Protein AF-A0A0G0LHP8-F1 (afdb_monomer_lite)

Radius of gyration: 25.81 Å; chains: 1; bounding box: 82×37×71 Å

Sequence (177 aa):
MWGDPWGGWGFGSRYLVPSYAFTAPFVGLAISKFRKNTMFMIMITLTFFYSLSVNTLGAITTSSNPPEVEVEYLSSQSHKVEKYTYERNIDFLSSHGSKSYFYNEFLSDWLSPWQFYLVMVAILMSLVTTFILRMNSFRYGSEIEFVLKGGKEGKNLKVYLEIMDKLKTLPRGIKFW

Structure (mmCIF, N/CA/C/O backbone):
data_AF-A0A0G0LHP8-F1
#
_entry.id   AF-A0A0G0LHP8-F1
#
loop_
_atom_site.group_PDB
_atom_site.id
_atom_site.type_symbol
_atom_site.label_atom_id
_atom_site.label_alt_id
_atom_site.label_comp_id
_atom_site.label_asym_id
_atom_site.label_entity_id
_atom_site.label_seq_id
_atom_site.pdbx_PDB_ins_code
_atom_site.Cartn_x
_atom_site.Cartn_y
_atom_site.Cartn_z
_atom_site.occupancy
_atom_site.B_iso_or_equiv
_atom_site.auth_seq_id
_atom_site.auth_comp_id
_atom_site.auth_asym_id
_atom_site.auth_atom_id
_atom_site.pdbx_PDB_model_num
ATOM 1 N N . MET A 1 1 ? 25.981 -12.782 -2.557 1.00 47.56 1 MET A N 1
ATOM 2 C CA . MET A 1 1 ? 25.140 -12.308 -1.429 1.00 47.56 1 MET A CA 1
ATOM 3 C C . MET A 1 1 ? 25.814 -12.454 -0.058 1.00 47.56 1 MET A C 1
ATOM 5 O O . MET A 1 1 ? 25.435 -11.708 0.825 1.00 47.56 1 MET A O 1
ATOM 9 N N . TRP A 1 2 ? 26.810 -13.338 0.133 1.00 43.84 2 TRP A N 1
ATOM 10 C CA . TRP A 1 2 ? 27.567 -13.500 1.396 1.00 43.84 2 TRP A CA 1
ATOM 11 C C . TRP A 1 2 ? 29.075 -13.251 1.200 1.00 43.84 2 TRP A C 1
ATOM 13 O O . TRP A 1 2 ? 29.900 -14.116 1.466 1.00 43.84 2 TRP A O 1
ATOM 23 N N . GLY A 1 3 ? 29.438 -12.102 0.633 1.00 42.62 3 GLY A N 1
ATOM 24 C CA . GLY A 1 3 ? 30.841 -11.814 0.307 1.00 42.62 3 GLY A CA 1
ATOM 25 C C . GLY A 1 3 ? 31.144 -10.347 0.026 1.00 42.62 3 GLY A C 1
ATOM 26 O O . GLY A 1 3 ? 32.199 -10.054 -0.518 1.00 42.62 3 GLY A O 1
ATOM 27 N N . ASP A 1 4 ? 30.225 -9.441 0.366 1.00 51.38 4 ASP A N 1
ATOM 28 C CA . ASP A 1 4 ? 30.495 -8.007 0.326 1.00 51.38 4 ASP A CA 1
ATOM 29 C C . ASP A 1 4 ? 30.963 -7.558 1.725 1.00 51.38 4 ASP A C 1
ATOM 31 O O . ASP A 1 4 ? 30.157 -7.594 2.664 1.00 51.38 4 ASP A O 1
ATOM 35 N N . PRO A 1 5 ? 32.244 -7.172 1.895 1.00 48.38 5 PRO A N 1
ATOM 36 C CA . PRO A 1 5 ? 32.797 -6.734 3.176 1.00 48.38 5 PRO A CA 1
ATOM 37 C C . PRO A 1 5 ? 32.211 -5.400 3.669 1.00 48.38 5 PRO A C 1
ATOM 39 O O . PRO A 1 5 ? 32.419 -5.047 4.828 1.00 48.38 5 PRO A O 1
ATOM 42 N N . TRP A 1 6 ? 31.445 -4.690 2.832 1.00 48.81 6 TRP A N 1
ATOM 43 C CA . TRP A 1 6 ? 30.773 -3.430 3.162 1.00 48.81 6 TRP A CA 1
ATOM 44 C C . TRP A 1 6 ? 29.288 -3.599 3.513 1.00 48.81 6 TRP A C 1
ATOM 46 O O . TRP A 1 6 ? 28.561 -2.616 3.628 1.00 48.81 6 TRP A O 1
ATOM 56 N N . GLY A 1 7 ? 28.822 -4.835 3.738 1.00 48.72 7 GLY A N 1
ATOM 57 C CA . GLY A 1 7 ? 27.465 -5.073 4.236 1.00 48.72 7 GLY A CA 1
ATOM 58 C C . GLY A 1 7 ? 26.386 -4.967 3.158 1.00 48.72 7 GLY A C 1
ATOM 59 O O . GLY A 1 7 ? 25.283 -4.481 3.423 1.00 48.72 7 GLY A O 1
ATOM 60 N N . GLY A 1 8 ? 26.685 -5.442 1.948 1.00 45.22 8 GLY A N 1
ATOM 61 C CA . GLY A 1 8 ? 25.749 -5.484 0.829 1.00 45.22 8 GLY A CA 1
ATOM 62 C C . GLY A 1 8 ? 24.377 -6.011 1.235 1.00 45.22 8 GLY A C 1
ATOM 63 O O . GLY A 1 8 ? 24.250 -7.144 1.694 1.00 45.22 8 GLY A O 1
ATOM 64 N N . TRP A 1 9 ? 23.339 -5.179 1.078 1.00 53.25 9 TRP A N 1
ATOM 65 C CA . TRP A 1 9 ? 21.915 -5.537 1.227 1.00 53.25 9 TRP A CA 1
ATOM 66 C C . TRP A 1 9 ? 21.511 -6.224 2.541 1.00 53.25 9 TRP A C 1
ATOM 68 O O . TRP A 1 9 ? 20.395 -6.743 2.683 1.00 53.25 9 TRP A O 1
ATOM 78 N N . GLY A 1 10 ? 22.419 -6.211 3.503 1.00 48.97 10 GLY A N 1
ATOM 79 C CA . GLY A 1 10 ? 22.362 -6.961 4.730 1.00 48.97 10 GLY A CA 1
ATOM 80 C C . GLY A 1 10 ? 22.485 -6.049 5.924 1.00 48.97 10 GLY A C 1
ATOM 81 O O . GLY A 1 10 ? 22.903 -6.558 6.922 1.00 48.97 10 GLY A O 1
ATOM 82 N N . PHE A 1 11 ? 22.176 -4.750 5.841 1.00 51.03 11 PHE A N 1
ATOM 83 C CA . PHE A 1 11 ? 21.972 -3.844 6.991 1.00 51.03 11 PHE A CA 1
ATOM 84 C C . PHE A 1 11 ? 20.773 -2.896 6.758 1.00 51.03 11 PHE A C 1
ATOM 86 O O . PHE A 1 11 ? 20.732 -1.774 7.249 1.00 51.03 11 PHE A O 1
ATOM 93 N N . GLY A 1 12 ? 19.784 -3.337 5.969 1.00 60.09 12 GLY A N 1
ATOM 94 C CA . GLY A 1 12 ? 18.554 -2.584 5.681 1.00 60.09 12 GLY A CA 1
ATOM 95 C C . GLY A 1 12 ? 17.356 -2.996 6.549 1.00 60.09 12 GLY A C 1
ATOM 96 O O . GLY A 1 12 ? 17.488 -3.741 7.521 1.00 60.09 12 GLY A O 1
ATOM 97 N N . SER A 1 13 ? 16.145 -2.599 6.136 1.00 58.44 13 SER A N 1
ATOM 98 C CA . SER A 1 13 ? 14.868 -2.935 6.804 1.00 58.44 13 SER A CA 1
ATOM 99 C C . SER A 1 13 ? 14.635 -4.436 7.041 1.00 58.44 13 SER A C 1
ATOM 101 O O . SER A 1 13 ? 13.813 -4.812 7.873 1.00 58.44 13 SER A O 1
ATOM 103 N N . ARG A 1 14 ? 15.391 -5.312 6.372 1.00 64.00 14 ARG A N 1
ATOM 104 C CA . ARG A 1 14 ? 15.374 -6.768 6.576 1.00 64.00 14 ARG A CA 1
ATOM 105 C C . ARG A 1 14 ? 15.715 -7.179 8.015 1.00 64.00 14 ARG A C 1
ATOM 107 O O . ARG A 1 14 ? 15.108 -8.117 8.518 1.00 64.00 14 ARG A O 1
ATOM 114 N N . TYR A 1 15 ? 16.599 -6.461 8.713 1.00 69.00 15 TYR A N 1
ATOM 115 C CA . TYR A 1 15 ? 16.850 -6.707 10.145 1.00 69.00 15 TYR A CA 1
ATOM 116 C C . TYR A 1 15 ? 15.811 -6.095 11.072 1.00 69.00 15 TYR A C 1
ATOM 118 O O . TYR A 1 15 ? 15.756 -6.441 12.248 1.00 69.00 15 TYR A O 1
ATOM 126 N N . LEU A 1 16 ? 14.970 -5.206 10.550 1.00 74.31 16 LEU A N 1
ATOM 127 C CA . LEU A 1 16 ? 13.835 -4.673 11.289 1.00 74.31 16 LEU A CA 1
ATOM 128 C C . LEU A 1 16 ? 12.624 -5.6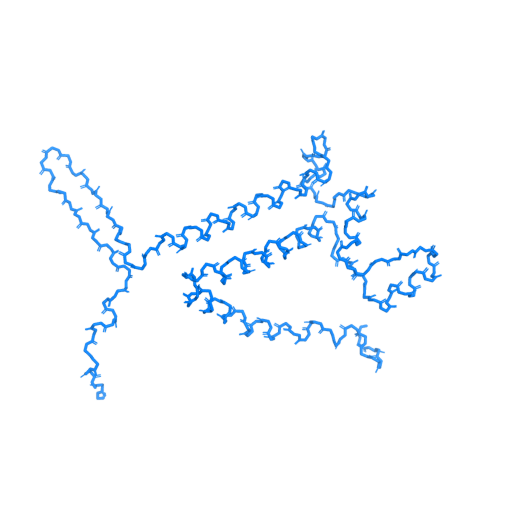03 11.208 1.00 74.31 16 LEU A C 1
ATOM 130 O O . LEU A 1 16 ? 11.664 -5.374 11.931 1.00 74.31 16 LEU A O 1
ATOM 134 N N . VAL A 1 17 ? 12.664 -6.677 10.407 1.00 78.88 17 VAL A N 1
ATOM 135 C CA . VAL A 1 17 ? 11.569 -7.658 10.307 1.00 78.88 17 VAL A CA 1
ATOM 136 C C . VAL A 1 17 ? 11.163 -8.218 11.681 1.00 78.88 17 VAL A C 1
ATOM 138 O O . VAL A 1 17 ? 9.971 -8.157 11.993 1.00 78.88 17 VAL A O 1
ATOM 141 N N . PRO A 1 18 ? 12.088 -8.668 12.556 1.00 85.19 18 PRO A N 1
ATOM 142 C CA . PRO A 1 18 ? 11.731 -9.068 13.919 1.00 85.19 18 PRO A CA 1
ATOM 143 C C . PRO A 1 18 ? 11.132 -7.921 14.745 1.00 85.19 18 PRO A C 1
ATOM 145 O O . PRO A 1 18 ? 10.152 -8.120 15.461 1.00 85.19 18 PRO A O 1
ATOM 148 N N . SER A 1 19 ? 11.665 -6.705 14.615 1.00 86.00 19 SER A N 1
ATOM 149 C CA . SER A 1 19 ? 11.151 -5.522 15.315 1.00 86.00 19 SER A CA 1
ATOM 150 C C . SER A 1 19 ? 9.737 -5.144 14.855 1.00 86.00 19 SER A C 1
ATOM 152 O O . SER A 1 19 ? 8.902 -4.774 15.680 1.00 86.00 19 SER A O 1
ATOM 154 N N . TYR A 1 20 ? 9.418 -5.282 13.565 1.00 85.38 20 TYR A N 1
ATOM 155 C CA . TYR A 1 20 ? 8.065 -5.089 13.035 1.00 85.38 20 TYR A CA 1
ATOM 156 C C . TYR A 1 20 ? 7.101 -6.144 13.575 1.00 85.38 20 TYR A C 1
ATOM 158 O O . TYR A 1 20 ? 6.002 -5.803 14.007 1.00 85.38 20 TYR A O 1
ATOM 166 N N . ALA A 1 21 ? 7.526 -7.409 13.630 1.00 87.12 21 ALA A N 1
ATOM 167 C CA . ALA A 1 21 ? 6.731 -8.478 14.228 1.00 87.12 21 ALA A CA 1
ATOM 168 C C . ALA A 1 21 ? 6.449 -8.214 15.717 1.00 87.12 21 ALA A C 1
ATOM 170 O O . ALA A 1 21 ? 5.317 -8.378 16.167 1.00 87.12 21 ALA A O 1
ATOM 171 N N . PHE A 1 22 ? 7.446 -7.737 16.469 1.00 91.12 22 PHE A N 1
ATOM 172 C CA . PHE A 1 22 ? 7.283 -7.385 17.880 1.00 91.12 22 PHE A CA 1
ATOM 173 C C . PHE A 1 22 ? 6.384 -6.157 18.088 1.00 91.12 22 PHE A C 1
ATOM 175 O O . PHE A 1 22 ? 5.616 -6.111 19.045 1.00 91.12 22 PHE A O 1
ATOM 182 N N . THR A 1 23 ? 6.450 -5.163 17.198 1.00 89.62 23 THR A N 1
ATOM 183 C CA . THR A 1 23 ? 5.666 -3.918 17.307 1.00 89.62 23 THR A CA 1
ATOM 184 C C . THR A 1 23 ? 4.231 -4.045 16.786 1.00 89.62 23 THR A C 1
ATOM 186 O O . THR A 1 23 ? 3.355 -3.305 17.239 1.00 89.62 23 THR A O 1
ATOM 189 N N . ALA A 1 24 ? 3.944 -5.006 15.903 1.00 90.25 24 ALA A N 1
ATOM 190 C CA . ALA A 1 24 ? 2.620 -5.190 15.303 1.00 90.25 24 ALA A CA 1
ATOM 191 C C . ALA A 1 24 ? 1.471 -5.364 16.328 1.00 90.25 24 ALA A C 1
ATOM 193 O O . ALA A 1 24 ? 0.451 -4.682 16.182 1.00 90.25 24 ALA A O 1
ATOM 194 N N . PRO A 1 25 ? 1.598 -6.164 17.410 1.00 92.00 25 PRO A N 1
ATOM 195 C CA . PRO A 1 25 ? 0.558 -6.261 18.438 1.00 92.00 25 PRO A CA 1
ATOM 196 C C . PRO A 1 25 ? 0.264 -4.928 19.140 1.00 92.00 25 PRO A C 1
ATOM 198 O O . PRO A 1 25 ? -0.885 -4.644 19.487 1.00 92.00 25 PRO A O 1
ATOM 201 N N . PHE A 1 26 ? 1.279 -4.077 19.321 1.00 93.06 26 PHE A N 1
ATOM 202 C CA . PHE A 1 26 ? 1.115 -2.779 19.979 1.00 93.06 26 PHE A CA 1
ATOM 203 C C . PHE A 1 26 ? 0.301 -1.797 19.138 1.00 93.06 26 PHE A C 1
ATOM 205 O O . PHE A 1 26 ? -0.428 -0.985 19.705 1.00 93.06 26 PHE A O 1
ATOM 212 N N . VAL A 1 27 ? 0.344 -1.909 17.807 1.00 91.00 27 VAL A N 1
ATOM 213 C CA . VAL A 1 27 ? -0.552 -1.153 16.920 1.00 91.00 27 VAL A CA 1
ATOM 214 C C . VAL A 1 27 ? -2.009 -1.528 17.202 1.00 91.00 27 VAL A C 1
ATOM 216 O O . VAL A 1 27 ? -2.849 -0.646 17.383 1.00 91.00 27 VAL A O 1
ATOM 219 N N . GLY A 1 28 ? -2.306 -2.824 17.342 1.00 90.00 28 GLY A N 1
ATOM 220 C CA . GLY A 1 28 ? -3.638 -3.304 17.721 1.00 90.00 28 GLY A CA 1
ATOM 221 C C . GLY A 1 28 ? -4.091 -2.788 19.092 1.00 90.00 28 GLY A C 1
ATOM 222 O O . GLY A 1 28 ? -5.221 -2.312 19.237 1.00 90.00 28 GLY A O 1
ATOM 223 N N . LEU A 1 29 ? -3.199 -2.804 20.090 1.00 91.50 29 LEU A N 1
ATOM 224 C CA . LEU A 1 29 ? -3.470 -2.245 21.422 1.00 91.50 29 LEU A CA 1
ATOM 225 C C . LEU A 1 29 ? -3.733 -0.733 21.375 1.00 91.50 29 LEU A C 1
ATOM 227 O O . LEU A 1 29 ? -4.675 -0.256 22.013 1.00 91.50 29 LEU A O 1
ATOM 231 N N . ALA A 1 30 ? -2.940 0.020 20.609 1.00 92.31 30 ALA A N 1
ATOM 232 C CA . ALA A 1 30 ? -3.110 1.459 20.441 1.00 92.31 30 A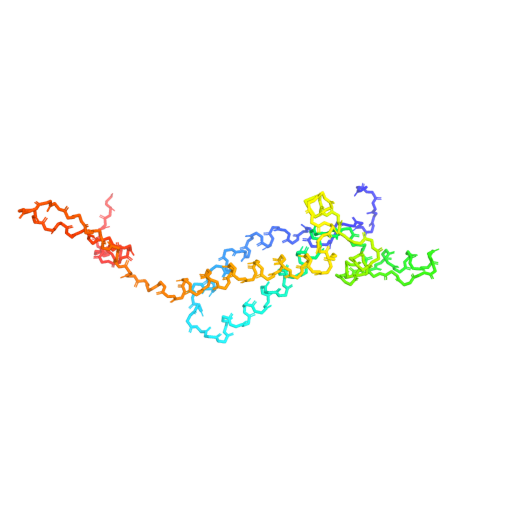LA A CA 1
ATOM 233 C C . ALA A 1 30 ? -4.455 1.786 19.780 1.00 92.31 30 ALA A C 1
ATOM 235 O O . ALA A 1 30 ? -5.208 2.605 20.306 1.00 92.31 30 ALA A O 1
ATOM 236 N N . ILE A 1 31 ? -4.808 1.094 18.693 1.00 90.88 31 ILE A N 1
ATOM 237 C CA . ILE A 1 31 ? -6.103 1.264 18.023 1.00 90.88 31 ILE A CA 1
ATOM 238 C C . ILE A 1 31 ? -7.248 0.923 18.982 1.00 90.88 31 ILE A C 1
ATOM 240 O O . ILE A 1 31 ? -8.170 1.718 19.131 1.00 90.88 31 ILE A O 1
ATOM 244 N N . SER A 1 32 ? -7.174 -0.195 19.708 1.00 89.06 32 SER A N 1
ATOM 245 C CA . SER A 1 32 ? -8.197 -0.574 20.695 1.00 89.06 32 SER A CA 1
ATOM 246 C C . SER A 1 32 ? -8.400 0.499 21.773 1.00 89.06 32 SER A C 1
ATOM 248 O O . SER A 1 32 ? -9.537 0.854 22.103 1.00 89.06 32 SER A O 1
ATOM 250 N N . LYS A 1 33 ? -7.301 1.066 22.288 1.00 90.56 33 LYS A N 1
ATOM 251 C CA . LYS A 1 33 ? -7.326 2.088 23.341 1.00 90.56 33 LYS A CA 1
ATOM 252 C C . LYS A 1 33 ? -7.835 3.440 22.837 1.00 90.56 33 LYS A C 1
ATOM 254 O O . LYS A 1 33 ? -8.606 4.094 23.536 1.00 90.56 33 LYS A O 1
ATOM 259 N N . PHE A 1 34 ? -7.427 3.854 21.639 1.00 91.38 34 PHE A N 1
ATOM 260 C CA . PHE A 1 34 ? -7.675 5.196 21.108 1.00 91.38 34 PHE A CA 1
ATOM 261 C C . PHE A 1 34 ? -8.750 5.259 20.013 1.00 91.38 34 PHE A C 1
ATOM 263 O O . PHE A 1 34 ? -8.993 6.339 19.487 1.00 91.38 34 PHE A O 1
ATOM 270 N N . ARG A 1 35 ? -9.475 4.169 19.714 1.00 88.62 35 ARG A N 1
ATOM 271 C CA . ARG A 1 35 ? -10.523 4.137 18.665 1.00 88.62 35 ARG A CA 1
ATOM 272 C C . ARG A 1 35 ? -11.618 5.199 18.783 1.00 88.62 35 ARG A C 1
ATOM 274 O O . ARG A 1 35 ? -12.225 5.565 17.787 1.00 88.62 35 ARG A O 1
ATOM 281 N N . LYS A 1 36 ? -11.892 5.694 19.997 1.00 88.06 36 LYS A N 1
ATOM 282 C CA . LYS A 1 36 ? -12.881 6.764 20.234 1.00 88.06 36 LYS A CA 1
ATOM 283 C C . LYS A 1 36 ? -12.316 8.172 20.015 1.00 88.06 36 LYS A C 1
ATOM 285 O O . LYS A 1 36 ? -13.083 9.126 19.979 1.00 88.06 36 LYS A O 1
ATOM 290 N N . ASN A 1 37 ? -10.996 8.318 19.909 1.00 92.25 37 ASN A N 1
ATOM 291 C CA . ASN A 1 37 ? -10.354 9.590 19.612 1.00 9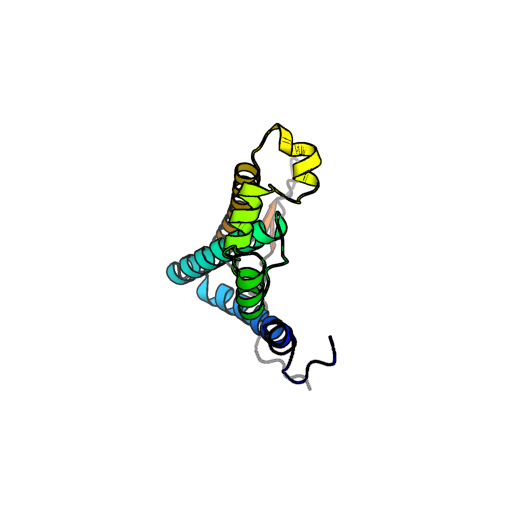2.25 37 ASN A CA 1
ATOM 292 C C . ASN A 1 37 ? -10.363 9.809 18.093 1.00 92.25 37 ASN A C 1
ATOM 294 O O . ASN A 1 37 ? -9.598 9.184 17.357 1.00 92.25 37 ASN A O 1
ATOM 298 N N . THR A 1 38 ? -11.230 10.712 17.635 1.00 89.94 38 THR A N 1
ATOM 299 C CA . THR A 1 38 ? -11.418 11.013 16.211 1.00 89.94 38 THR A CA 1
ATOM 300 C C . THR A 1 38 ? -10.127 11.471 15.537 1.00 89.94 38 THR A C 1
ATOM 302 O O . THR A 1 38 ? -9.831 11.013 14.439 1.00 89.94 38 THR A O 1
ATOM 305 N N . MET A 1 39 ? -9.323 12.311 16.198 1.00 93.75 39 MET A N 1
ATOM 306 C CA 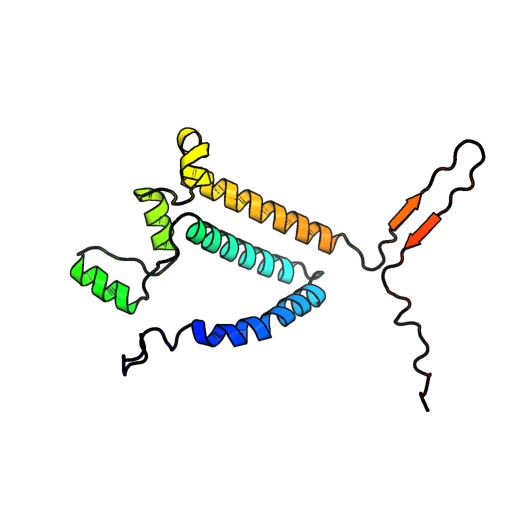. MET A 1 39 ? -8.066 12.806 15.626 1.00 93.75 39 MET A CA 1
ATOM 307 C C . MET A 1 39 ? -7.066 11.665 15.408 1.00 93.75 39 MET A C 1
ATOM 309 O O . MET A 1 39 ? -6.492 11.539 14.329 1.00 93.75 39 MET A O 1
ATOM 313 N N . PHE A 1 40 ? -6.917 10.784 16.404 1.00 94.12 40 PHE A N 1
ATOM 314 C CA . PHE A 1 40 ? -6.069 9.595 16.287 1.00 94.12 40 PHE A CA 1
ATOM 315 C C . PHE A 1 40 ? -6.522 8.688 15.133 1.00 94.12 40 PHE A C 1
ATOM 317 O O . PHE A 1 40 ? -5.701 8.248 14.328 1.00 94.12 40 PHE A O 1
ATOM 324 N N . MET A 1 41 ? -7.831 8.448 15.014 1.00 92.12 41 MET A N 1
ATOM 325 C CA . MET A 1 41 ? -8.383 7.613 13.947 1.00 92.12 41 MET A CA 1
ATOM 326 C C . MET A 1 41 ? -8.217 8.236 12.561 1.00 92.12 41 MET A C 1
ATOM 328 O O . MET A 1 41 ? -7.918 7.505 11.619 1.00 92.12 41 MET A O 1
ATOM 332 N N . ILE A 1 42 ? -8.355 9.558 12.420 1.00 93.19 42 ILE A N 1
ATOM 333 C CA . ILE A 1 42 ? -8.092 10.261 11.155 1.00 93.19 42 ILE A CA 1
ATOM 334 C C . ILE A 1 42 ? -6.629 10.081 10.751 1.00 93.19 42 ILE A C 1
ATOM 336 O O . ILE A 1 42 ? -6.365 9.659 9.628 1.00 93.19 42 ILE A O 1
ATOM 340 N N . MET A 1 43 ? -5.685 10.330 11.664 1.00 95.19 43 MET A N 1
ATOM 341 C CA . MET A 1 43 ? -4.256 10.174 11.374 1.00 95.19 43 MET A CA 1
ATOM 342 C C . MET A 1 43 ? -3.919 8.747 10.937 1.00 95.19 43 MET A C 1
ATOM 344 O O . MET A 1 43 ? -3.310 8.558 9.887 1.00 95.19 43 MET A O 1
ATOM 348 N N . ILE A 1 44 ? -4.376 7.740 11.688 1.00 93.31 44 ILE A N 1
ATOM 349 C CA . ILE A 1 44 ? -4.161 6.331 11.335 1.00 93.31 44 ILE A CA 1
ATOM 350 C C . ILE A 1 44 ? -4.796 5.974 9.993 1.00 93.31 44 ILE A C 1
ATOM 352 O O . ILE A 1 44 ? -4.177 5.267 9.201 1.00 93.31 44 ILE A O 1
ATOM 356 N N . THR A 1 45 ? -5.995 6.482 9.705 1.00 93.25 45 THR A N 1
ATOM 357 C CA . THR A 1 45 ? -6.677 6.218 8.431 1.00 93.25 45 THR A CA 1
ATOM 358 C C . THR A 1 45 ? -5.911 6.828 7.259 1.00 93.25 45 THR A C 1
ATOM 360 O O . THR A 1 45 ? -5.694 6.145 6.263 1.00 93.25 45 THR A O 1
ATOM 363 N N . LEU A 1 46 ? -5.427 8.068 7.384 1.00 95.56 46 LEU A N 1
ATOM 364 C CA . LEU A 1 46 ? -4.620 8.722 6.349 1.00 95.56 46 LEU A CA 1
ATOM 365 C C . LEU A 1 46 ? -3.299 7.984 6.106 1.00 95.56 46 LEU A C 1
ATOM 367 O O . LEU A 1 46 ? -2.946 7.717 4.958 1.00 95.56 46 LEU A O 1
ATOM 371 N N . THR A 1 47 ? -2.593 7.591 7.171 1.00 94.31 47 THR A N 1
ATOM 372 C CA . THR A 1 47 ? -1.369 6.785 7.053 1.00 94.31 47 THR A CA 1
ATOM 373 C C . THR A 1 47 ? -1.651 5.442 6.383 1.00 94.31 47 THR A C 1
ATOM 375 O O . THR A 1 47 ? -0.896 5.016 5.507 1.00 94.31 47 THR A O 1
ATOM 378 N N . PHE A 1 48 ? -2.754 4.786 6.749 1.00 93.94 48 PHE A N 1
ATOM 379 C CA . PHE A 1 48 ? -3.158 3.525 6.141 1.00 93.94 48 PHE A CA 1
ATOM 380 C C . PHE A 1 48 ? -3.493 3.696 4.655 1.00 93.94 48 PHE A C 1
ATOM 382 O O . PHE A 1 48 ? -3.034 2.904 3.842 1.00 93.94 48 PHE A O 1
ATOM 389 N N . PHE A 1 49 ? -4.233 4.740 4.278 1.00 96.56 49 PHE A N 1
ATOM 390 C CA . PHE A 1 49 ? -4.587 5.035 2.886 1.00 96.56 49 PHE A CA 1
ATOM 391 C C . PHE A 1 49 ? -3.367 5.326 2.015 1.00 96.56 49 PHE A C 1
ATOM 393 O O . PHE A 1 49 ? -3.277 4.817 0.894 1.00 96.56 49 PHE A O 1
ATOM 400 N N . TYR A 1 50 ? -2.406 6.087 2.538 1.00 96.25 50 TYR A N 1
ATOM 401 C CA . TYR A 1 50 ? -1.133 6.317 1.861 1.00 96.25 50 TYR A CA 1
ATOM 402 C C . TYR A 1 50 ? -0.376 5.000 1.649 1.00 96.25 50 TYR A C 1
ATOM 404 O O . TYR A 1 50 ? -0.007 4.664 0.523 1.00 96.25 50 TYR A O 1
ATOM 412 N N . SER A 1 51 ? -0.218 4.211 2.717 1.00 94.31 51 SER A N 1
ATOM 413 C CA . SER A 1 51 ? 0.458 2.911 2.665 1.00 94.31 51 SER A CA 1
ATOM 414 C C . SER A 1 51 ? -0.217 1.954 1.681 1.00 94.31 51 SER A C 1
ATOM 416 O O . SER A 1 51 ? 0.446 1.328 0.857 1.00 94.31 51 SER A O 1
ATOM 418 N N . LEU A 1 52 ? -1.546 1.872 1.715 1.00 96.12 52 LEU A N 1
ATOM 419 C CA . LEU A 1 52 ? -2.344 1.042 0.822 1.00 96.12 52 LEU A CA 1
ATOM 420 C C . LEU A 1 52 ? -2.140 1.430 -0.645 1.00 96.12 52 LEU A C 1
ATOM 422 O O . LEU A 1 52 ? -1.955 0.549 -1.482 1.00 96.12 52 LEU A O 1
ATOM 426 N N . SER A 1 53 ? -2.131 2.729 -0.949 1.00 96.25 53 SER A N 1
ATOM 427 C CA . SER A 1 53 ? -1.918 3.241 -2.308 1.00 96.25 53 SER A CA 1
ATOM 428 C C . SER A 1 53 ? -0.541 2.843 -2.841 1.00 96.25 53 SER A C 1
ATOM 430 O O . SER A 1 53 ? -0.442 2.222 -3.898 1.00 96.25 53 SER A O 1
ATOM 432 N N . VAL A 1 54 ? 0.520 3.102 -2.068 1.00 94.38 54 VAL A N 1
ATOM 433 C CA . VAL A 1 54 ? 1.902 2.766 -2.452 1.00 94.38 54 VAL A CA 1
ATOM 434 C C . VAL A 1 54 ? 2.093 1.254 -2.615 1.00 94.38 54 VAL A C 1
ATOM 436 O O . VAL A 1 54 ? 2.674 0.809 -3.604 1.00 94.38 54 VAL A O 1
ATOM 439 N N . ASN A 1 55 ? 1.568 0.448 -1.688 1.00 93.62 55 ASN A N 1
ATOM 440 C CA . ASN A 1 55 ? 1.677 -1.011 -1.764 1.00 93.62 55 ASN A CA 1
ATOM 441 C C . ASN A 1 55 ? 0.884 -1.593 -2.940 1.00 93.62 55 ASN A C 1
ATOM 443 O O . ASN A 1 55 ? 1.379 -2.485 -3.626 1.00 93.62 55 ASN A O 1
ATOM 447 N N . THR A 1 56 ? -0.316 -1.071 -3.212 1.00 95.50 56 THR A N 1
ATOM 448 C CA . THR A 1 56 ? -1.120 -1.490 -4.372 1.00 95.50 56 THR A CA 1
ATOM 449 C C . THR A 1 56 ? -0.389 -1.160 -5.666 1.00 95.50 56 THR A C 1
ATOM 451 O O . THR A 1 56 ? -0.304 -2.004 -6.555 1.00 95.50 56 THR A O 1
ATOM 454 N N . LEU A 1 57 ? 0.202 0.035 -5.748 1.00 94.44 57 LEU A N 1
ATOM 455 C CA . LEU A 1 57 ? 0.984 0.461 -6.899 1.00 94.44 57 LEU A CA 1
ATOM 456 C C . LEU A 1 57 ? 2.174 -0.482 -7.138 1.00 94.44 57 LEU A C 1
ATOM 458 O O . LEU A 1 57 ? 2.371 -0.937 -8.264 1.00 94.44 57 LEU A O 1
ATOM 462 N N . GLY A 1 58 ? 2.913 -0.843 -6.085 1.00 92.00 58 GLY A N 1
ATOM 463 C CA . GLY A 1 58 ? 3.994 -1.832 -6.152 1.00 92.00 58 GLY A CA 1
ATOM 464 C C . GLY A 1 58 ? 3.523 -3.220 -6.598 1.00 92.00 58 GLY A C 1
ATOM 465 O O . GLY A 1 58 ? 4.165 -3.839 -7.446 1.00 92.00 58 GLY A O 1
ATOM 466 N N . ALA A 1 59 ? 2.375 -3.682 -6.094 1.00 93.06 59 ALA A N 1
ATOM 467 C CA . ALA A 1 59 ? 1.816 -4.997 -6.408 1.00 93.06 59 ALA A CA 1
ATOM 468 C C . ALA A 1 59 ? 1.396 -5.143 -7.880 1.00 93.06 59 ALA A C 1
ATOM 470 O O . ALA A 1 59 ? 1.603 -6.198 -8.475 1.00 93.06 59 ALA A O 1
ATOM 471 N N . ILE A 1 60 ? 0.829 -4.093 -8.483 1.00 94.38 60 ILE A N 1
ATOM 472 C CA . ILE A 1 60 ? 0.360 -4.137 -9.878 1.00 94.38 60 ILE A CA 1
ATOM 473 C C . ILE A 1 60 ? 1.435 -3.742 -10.900 1.00 94.38 60 ILE A C 1
ATOM 475 O O . ILE A 1 60 ? 1.202 -3.895 -12.100 1.00 94.38 60 ILE A O 1
ATOM 479 N N . THR A 1 61 ? 2.578 -3.208 -10.458 1.00 93.88 61 THR A N 1
ATOM 480 C CA . THR A 1 61 ? 3.690 -2.798 -11.331 1.00 93.88 61 THR A CA 1
ATOM 481 C C . THR A 1 61 ? 4.957 -3.596 -11.036 1.00 93.88 61 THR A C 1
ATOM 483 O O . THR A 1 61 ? 5.234 -4.587 -11.701 1.00 93.88 61 THR A O 1
ATOM 486 N N . THR A 1 62 ? 5.772 -3.180 -10.071 1.00 86.12 62 THR A N 1
ATOM 487 C CA . THR A 1 62 ? 7.061 -3.792 -9.764 1.00 86.12 62 THR A CA 1
ATOM 488 C C . THR A 1 62 ? 7.449 -3.566 -8.307 1.00 86.12 62 THR A C 1
ATOM 490 O O . THR A 1 62 ? 7.384 -2.457 -7.799 1.00 86.12 62 THR A O 1
ATOM 493 N N . SER A 1 63 ? 7.920 -4.599 -7.620 1.00 81.00 63 SER A N 1
ATOM 494 C CA . SER A 1 63 ? 8.527 -4.453 -6.289 1.00 81.00 63 SER A CA 1
ATOM 495 C C . SER A 1 63 ? 10.046 -4.252 -6.352 1.00 81.00 63 SER A C 1
ATOM 497 O O . SER A 1 63 ? 10.701 -4.109 -5.323 1.00 81.00 63 SER A O 1
ATOM 499 N N . SER A 1 64 ? 10.621 -4.266 -7.557 1.00 80.00 64 SER A N 1
ATOM 500 C CA . SER A 1 64 ? 12.061 -4.152 -7.801 1.00 80.00 64 SER A CA 1
ATOM 501 C C . SER A 1 64 ? 12.494 -2.688 -7.902 1.00 80.00 64 SER A C 1
ATOM 503 O O . SER A 1 64 ? 12.876 -2.226 -8.979 1.00 80.00 64 SER A O 1
ATOM 505 N N . ASN A 1 65 ? 12.406 -1.958 -6.790 1.00 78.50 65 ASN A N 1
ATOM 506 C CA . ASN A 1 65 ? 12.966 -0.612 -6.687 1.00 78.50 65 ASN A CA 1
ATOM 507 C C . ASN A 1 65 ? 14.416 -0.718 -6.180 1.00 78.50 65 ASN A C 1
ATOM 509 O O . ASN A 1 65 ? 14.622 -1.246 -5.083 1.00 78.50 65 ASN A O 1
ATOM 513 N N . PRO A 1 66 ? 15.415 -0.285 -6.971 1.00 79.75 66 PRO A N 1
ATOM 514 C CA . PRO A 1 66 ? 16.808 -0.296 -6.539 1.00 79.75 66 PRO A CA 1
ATOM 515 C C . PRO A 1 66 ? 17.032 0.686 -5.375 1.00 79.75 66 PRO A C 1
ATOM 517 O O . PRO A 1 66 ? 16.339 1.705 -5.291 1.00 79.75 66 PRO A O 1
ATOM 520 N N . PRO A 1 67 ? 17.984 0.400 -4.471 1.00 79.38 67 PRO A N 1
ATOM 521 C CA . PRO A 1 67 ? 18.391 1.326 -3.424 1.00 79.38 67 PRO A CA 1
ATOM 522 C C . PRO A 1 67 ? 19.036 2.582 -4.023 1.00 79.38 67 PRO A C 1
ATOM 524 O O . PRO A 1 67 ? 19.557 2.558 -5.136 1.00 79.38 67 PRO A O 1
ATOM 527 N N . GLU A 1 68 ? 19.041 3.670 -3.256 1.00 81.44 68 GLU A N 1
ATOM 528 C CA . GLU A 1 68 ? 19.541 4.985 -3.686 1.00 81.44 68 GLU A CA 1
ATOM 529 C C . GLU A 1 68 ? 20.968 4.932 -4.262 1.00 81.44 68 GLU A C 1
ATOM 531 O O . GLU A 1 68 ? 21.221 5.474 -5.335 1.00 81.44 68 GLU A O 1
ATOM 536 N N . VAL A 1 69 ? 21.864 4.176 -3.619 1.00 81.25 69 VAL A N 1
ATOM 537 C CA . VAL A 1 69 ? 23.257 3.999 -4.072 1.00 81.25 69 VAL A CA 1
ATOM 538 C C . VAL A 1 69 ? 23.338 3.313 -5.443 1.00 81.25 69 VAL A C 1
ATOM 540 O O . VAL A 1 69 ? 24.159 3.677 -6.282 1.00 81.25 69 VAL A O 1
ATOM 543 N N . GLU A 1 70 ? 22.467 2.336 -5.711 1.00 82.00 70 GLU A N 1
ATOM 544 C CA . GLU A 1 70 ? 22.405 1.692 -7.029 1.00 82.00 70 GLU A CA 1
ATOM 545 C C . GLU A 1 70 ? 21.770 2.610 -8.071 1.00 82.00 70 GLU A C 1
ATOM 547 O O . GLU A 1 70 ? 22.166 2.572 -9.231 1.00 82.00 70 GLU A O 1
ATOM 552 N N . VAL A 1 71 ? 20.816 3.458 -7.680 1.00 86.25 71 VAL A N 1
ATOM 553 C CA . VAL A 1 71 ? 20.185 4.431 -8.579 1.00 86.25 71 VAL A CA 1
ATOM 554 C C . VAL A 1 71 ? 21.175 5.465 -9.092 1.00 86.25 71 VAL A C 1
ATOM 556 O O . VAL A 1 71 ? 21.128 5.788 -10.279 1.00 86.25 71 VAL A O 1
ATOM 559 N N . GLU A 1 72 ? 22.084 5.958 -8.252 1.00 85.31 72 GLU A N 1
ATOM 560 C CA . GLU A 1 72 ? 23.129 6.894 -8.681 1.00 85.31 72 GLU A CA 1
ATOM 561 C C . GLU A 1 72 ? 24.039 6.252 -9.737 1.00 85.31 72 GLU A C 1
ATOM 563 O O . GLU A 1 72 ? 24.244 6.803 -10.824 1.00 85.31 72 GLU A O 1
ATOM 568 N N . TYR A 1 73 ? 24.492 5.023 -9.470 1.00 87.00 73 TYR A N 1
ATOM 569 C CA . TYR A 1 73 ? 25.284 4.255 -10.424 1.00 87.00 73 TYR A CA 1
ATOM 570 C C . TYR A 1 73 ? 24.512 3.979 -11.723 1.00 87.00 73 TYR A C 1
ATOM 572 O O . TYR A 1 73 ? 25.011 4.267 -12.811 1.00 87.00 73 TYR A O 1
ATOM 580 N N . LEU A 1 74 ? 23.274 3.487 -11.639 1.00 85.69 74 LEU A N 1
ATOM 581 C CA . LEU A 1 74 ? 22.436 3.193 -12.804 1.00 85.69 74 LEU A CA 1
ATOM 582 C C . LEU A 1 74 ? 22.123 4.448 -13.622 1.00 85.69 74 LEU A C 1
ATOM 584 O O . LEU A 1 74 ? 22.115 4.378 -14.850 1.00 85.69 74 LEU A O 1
ATOM 588 N N . SER A 1 75 ? 21.918 5.595 -12.977 1.00 88.25 75 SER A N 1
ATOM 589 C CA . SER A 1 75 ? 21.685 6.864 -13.672 1.00 88.25 75 SER A CA 1
ATOM 590 C C . SER A 1 75 ? 22.923 7.311 -14.451 1.00 88.25 75 SER A C 1
ATOM 592 O O . SER A 1 75 ? 22.806 7.778 -15.584 1.00 88.25 75 SER A O 1
ATOM 594 N N . SER A 1 76 ? 24.119 7.092 -13.887 1.00 86.44 76 SER A N 1
ATOM 595 C CA . SER A 1 76 ? 25.387 7.377 -14.572 1.00 86.44 76 SER A CA 1
ATOM 596 C C . SER A 1 76 ? 25.594 6.510 -15.821 1.00 86.44 76 SER A C 1
ATOM 598 O O . SER A 1 76 ? 26.079 7.008 -16.833 1.00 86.44 76 SER A O 1
ATOM 600 N N . GLN A 1 77 ? 25.189 5.235 -15.768 1.00 89.31 77 GLN A N 1
ATOM 601 C CA . GLN A 1 77 ? 25.364 4.273 -16.863 1.00 89.31 77 GLN A CA 1
ATOM 602 C C . GLN A 1 77 ? 24.284 4.391 -17.945 1.00 89.31 77 GLN A C 1
ATOM 604 O O . GLN A 1 77 ? 24.567 4.237 -19.128 1.00 89.31 77 GLN A O 1
ATOM 609 N N . SER A 1 78 ? 23.033 4.633 -17.549 1.00 83.69 78 SER A N 1
ATOM 610 C CA . SER A 1 78 ? 21.882 4.680 -18.462 1.00 83.69 78 SER A CA 1
ATOM 611 C C . SER A 1 78 ? 21.646 6.056 -19.085 1.00 83.69 78 SER A C 1
ATOM 613 O O . SER A 1 78 ? 20.801 6.183 -19.971 1.00 83.69 78 SER A O 1
ATOM 615 N N . HIS A 1 79 ? 22.354 7.089 -18.610 1.00 84.12 79 HIS A N 1
ATOM 616 C CA . HIS A 1 79 ? 22.124 8.496 -18.958 1.00 84.12 79 HIS A CA 1
ATOM 617 C C . HIS A 1 79 ? 20.670 8.954 -18.744 1.00 84.12 79 HIS A C 1
ATOM 619 O O . HIS A 1 79 ? 20.194 9.889 -19.390 1.00 84.12 79 HIS A O 1
ATOM 625 N N . LYS A 1 80 ? 19.958 8.302 -17.821 1.00 84.81 80 LYS A N 1
ATOM 626 C CA . LYS A 1 80 ? 18.579 8.605 -17.445 1.00 84.81 80 LYS A CA 1
ATOM 627 C C . LYS A 1 80 ? 18.497 8.782 -15.936 1.00 84.81 80 LYS A C 1
ATOM 629 O O . LYS A 1 80 ? 19.185 8.098 -15.192 1.00 84.81 80 LYS A O 1
ATOM 634 N N . VAL A 1 81 ? 17.629 9.680 -15.478 1.00 85.50 81 VAL A N 1
ATOM 635 C CA . VAL A 1 81 ? 17.317 9.798 -14.049 1.00 85.50 81 VAL A CA 1
ATOM 636 C C . VAL A 1 81 ? 16.516 8.569 -13.623 1.00 85.50 81 VAL A C 1
ATOM 638 O O . VAL A 1 81 ? 15.337 8.436 -13.961 1.00 85.50 81 VAL A O 1
ATOM 641 N N . GLU A 1 82 ? 17.165 7.658 -12.907 1.00 86.19 82 GLU A N 1
ATOM 642 C CA . GLU A 1 82 ? 16.506 6.524 -12.271 1.00 86.19 82 GLU A CA 1
ATOM 643 C C . GLU A 1 82 ? 15.905 6.957 -10.926 1.00 86.19 82 GLU A C 1
ATOM 645 O O . GLU A 1 82 ? 16.429 7.826 -10.232 1.00 86.19 82 GLU A O 1
ATOM 650 N N . LYS A 1 83 ? 14.768 6.361 -10.553 1.00 88.62 83 LYS A N 1
ATOM 651 C CA . LYS A 1 83 ? 14.058 6.670 -9.302 1.00 88.62 83 LYS A CA 1
ATOM 652 C C . LYS A 1 83 ? 14.142 5.489 -8.336 1.00 88.62 83 LYS A C 1
ATOM 654 O O . LYS A 1 83 ? 14.027 4.337 -8.765 1.00 88.62 83 LYS A O 1
ATOM 659 N N . TYR A 1 84 ? 14.305 5.776 -7.042 1.00 83.88 84 TYR A N 1
ATOM 660 C CA . TYR A 1 84 ? 14.416 4.773 -5.965 1.00 83.88 84 TYR A CA 1
ATOM 661 C C . TYR A 1 84 ? 13.150 4.650 -5.093 1.00 83.88 84 TYR A C 1
ATOM 663 O O . TYR A 1 84 ? 13.054 3.760 -4.249 1.00 83.88 84 TYR A O 1
ATOM 671 N N . THR A 1 85 ? 12.163 5.530 -5.277 1.00 88.38 85 THR A N 1
ATOM 672 C CA . THR A 1 85 ? 10.904 5.543 -4.513 1.00 88.38 85 THR A CA 1
ATOM 673 C C . THR A 1 85 ? 9.741 4.963 -5.327 1.00 88.38 85 THR A C 1
ATOM 675 O O . THR A 1 85 ? 9.917 4.469 -6.443 1.00 88.38 85 THR A O 1
ATOM 678 N N . TYR A 1 86 ? 8.520 5.052 -4.786 1.00 89.94 86 TYR A N 1
ATOM 679 C CA . TYR A 1 86 ? 7.283 4.668 -5.476 1.00 89.94 86 TYR A CA 1
ATOM 680 C C . TYR A 1 86 ? 7.055 5.422 -6.797 1.00 89.94 86 TYR A C 1
ATOM 682 O O . TYR A 1 86 ? 6.256 4.997 -7.627 1.00 89.94 86 TYR A O 1
ATOM 690 N N . GLU A 1 87 ? 7.758 6.529 -7.034 1.00 90.94 87 GLU A N 1
ATOM 691 C CA . GLU A 1 87 ? 7.691 7.256 -8.299 1.00 90.94 87 GLU A CA 1
ATOM 692 C C . GLU A 1 87 ? 8.159 6.407 -9.486 1.00 90.94 87 GLU A C 1
ATOM 694 O O . GLU A 1 87 ? 7.632 6.548 -10.587 1.00 90.94 87 GLU A O 1
ATOM 699 N N . ARG A 1 88 ? 9.082 5.459 -9.268 1.00 90.94 88 ARG A N 1
ATOM 700 C CA . ARG A 1 88 ? 9.460 4.471 -10.291 1.00 90.94 88 ARG A CA 1
ATOM 701 C C . ARG A 1 88 ? 8.252 3.648 -10.733 1.00 90.94 88 ARG A C 1
ATOM 703 O O . ARG A 1 88 ? 8.115 3.319 -11.907 1.00 90.94 88 ARG A O 1
ATOM 710 N N . ASN A 1 89 ? 7.363 3.324 -9.798 1.00 93.69 89 ASN A N 1
ATOM 711 C CA . ASN A 1 89 ? 6.140 2.590 -10.081 1.00 93.69 89 ASN A CA 1
ATOM 712 C C . ASN A 1 89 ? 5.116 3.436 -10.841 1.00 93.69 89 ASN A C 1
ATOM 714 O O . ASN A 1 89 ? 4.424 2.909 -11.706 1.00 93.69 89 ASN A O 1
ATOM 718 N N . ILE A 1 90 ? 5.041 4.737 -10.550 1.00 94.06 90 ILE A N 1
ATOM 719 C CA . ILE A 1 90 ? 4.217 5.697 -11.302 1.00 94.06 90 ILE A CA 1
ATOM 720 C C . ILE A 1 90 ? 4.692 5.771 -12.757 1.00 94.06 90 ILE A C 1
ATOM 722 O O . ILE A 1 90 ? 3.883 5.669 -13.686 1.00 94.06 90 ILE A O 1
ATOM 726 N N . ASP A 1 91 ? 6.007 5.890 -12.955 1.00 92.88 91 ASP A N 1
ATOM 727 C CA . ASP A 1 91 ? 6.613 5.899 -14.285 1.00 92.88 91 ASP A CA 1
ATOM 728 C C . ASP A 1 91 ? 6.357 4.569 -14.999 1.00 92.88 91 ASP A C 1
ATOM 730 O O . ASP A 1 91 ? 5.970 4.563 -16.168 1.00 92.88 91 ASP A O 1
ATOM 734 N N . PHE A 1 92 ? 6.508 3.440 -14.295 1.00 93.12 92 PHE A N 1
ATOM 735 C CA . PHE A 1 92 ? 6.228 2.109 -14.831 1.00 93.12 92 PHE A CA 1
ATOM 736 C C . PHE A 1 92 ? 4.769 1.981 -15.276 1.00 93.12 92 PHE A C 1
ATOM 738 O O . PHE A 1 92 ? 4.519 1.570 -16.404 1.00 93.12 92 PHE A O 1
ATOM 745 N N . LEU A 1 93 ? 3.811 2.380 -14.434 1.00 94.81 93 LEU A N 1
ATOM 746 C CA . LEU A 1 93 ? 2.384 2.294 -14.748 1.00 94.81 93 LEU A CA 1
ATOM 747 C C . LEU A 1 93 ? 2.025 3.109 -15.996 1.00 94.81 93 LEU A C 1
ATOM 749 O O . LEU A 1 93 ? 1.196 2.684 -16.797 1.00 94.81 93 LEU A O 1
ATOM 753 N N . SER A 1 94 ? 2.674 4.261 -16.169 1.00 93.44 94 SER A N 1
ATOM 754 C CA . SER A 1 94 ? 2.424 5.170 -17.290 1.00 93.44 94 SER A CA 1
ATOM 755 C C . SER A 1 94 ? 3.092 4.728 -18.592 1.00 93.44 94 SER A C 1
ATOM 757 O O . SER A 1 94 ? 2.563 4.997 -19.664 1.00 93.44 94 SER A O 1
ATOM 759 N N . SER A 1 95 ? 4.252 4.071 -18.514 1.00 91.94 95 SER A N 1
ATOM 760 C CA . SER A 1 95 ? 5.055 3.704 -19.691 1.00 91.94 95 SER A CA 1
ATOM 761 C C . SER A 1 95 ? 4.896 2.248 -20.129 1.00 91.94 95 SER A C 1
ATOM 763 O O . SER A 1 95 ? 4.909 1.970 -21.322 1.00 91.94 95 SER A O 1
ATOM 765 N N . HIS A 1 96 ? 4.744 1.324 -19.179 1.00 92.50 96 HIS A N 1
ATOM 766 C CA . HIS A 1 96 ? 4.703 -0.125 -19.408 1.00 92.50 96 HIS A CA 1
ATOM 767 C C . HIS A 1 96 ? 3.380 -0.768 -18.954 1.00 92.50 96 HIS A C 1
ATOM 769 O O . HIS A 1 96 ? 3.187 -1.966 -19.143 1.00 92.50 96 HIS A O 1
ATOM 775 N N . GLY A 1 97 ? 2.469 -0.000 -18.346 1.00 93.19 97 GLY A N 1
ATOM 776 C CA . GLY A 1 97 ? 1.179 -0.496 -17.870 1.00 93.19 97 GLY A CA 1
ATOM 777 C C . GLY A 1 97 ? 1.273 -1.326 -16.585 1.00 93.19 97 GLY A C 1
ATOM 778 O O . GLY A 1 97 ? 2.117 -1.084 -15.720 1.00 93.19 97 GLY A O 1
ATOM 779 N N . SER A 1 98 ? 0.365 -2.291 -16.420 1.00 93.88 98 SER A N 1
ATOM 780 C CA . SER A 1 98 ? 0.315 -3.163 -15.240 1.00 93.88 98 SER A CA 1
ATOM 781 C C . SER A 1 98 ? 0.854 -4.559 -15.553 1.00 93.88 98 SER A C 1
ATOM 783 O O . SER A 1 98 ? 0.547 -5.132 -16.591 1.00 93.88 98 SER A O 1
ATOM 785 N N . LYS A 1 99 ? 1.599 -5.155 -14.613 1.00 94.19 99 LYS A N 1
ATOM 786 C CA . LYS A 1 99 ? 2.035 -6.563 -14.678 1.00 94.19 99 LYS A CA 1
ATOM 787 C C . LYS A 1 99 ? 0.981 -7.556 -14.179 1.00 94.19 99 LYS A C 1
ATOM 789 O O . LYS A 1 99 ? 1.227 -8.758 -14.191 1.00 94.19 99 LYS A O 1
ATOM 794 N N . SER A 1 100 ? -0.168 -7.082 -13.694 1.00 93.81 100 SER A N 1
ATOM 795 C CA . SER A 1 100 ? -1.222 -7.957 -13.181 1.00 93.81 100 SER A CA 1
ATOM 796 C C . SER A 1 100 ? -1.749 -8.853 -14.299 1.00 93.81 100 SER A C 1
ATOM 798 O O . SER A 1 100 ? -2.256 -8.358 -15.304 1.00 93.81 100 SER A O 1
ATOM 800 N N . TYR A 1 101 ? -1.651 -10.172 -14.121 1.00 94.12 101 TYR A N 1
ATOM 801 C CA . TYR A 1 101 ? -2.195 -11.133 -15.082 1.00 94.12 101 TYR A CA 1
ATOM 802 C C . TYR A 1 101 ? -3.697 -10.910 -15.297 1.00 94.12 101 TYR A C 1
ATOM 804 O O . TYR A 1 101 ? -4.150 -10.790 -16.427 1.00 94.12 101 TYR A O 1
ATOM 812 N N . PHE A 1 102 ? -4.447 -10.738 -14.204 1.00 94.62 102 PHE A N 1
ATOM 813 C CA . PHE A 1 102 ? -5.888 -10.495 -14.258 1.00 94.62 102 PHE A CA 1
ATOM 814 C C . PHE A 1 102 ? -6.247 -9.228 -15.046 1.00 94.62 102 PHE A C 1
ATOM 816 O O . PHE A 1 102 ? -7.222 -9.219 -15.789 1.00 94.62 102 PHE A O 1
ATOM 823 N N . TYR A 1 103 ? -5.448 -8.164 -14.906 1.00 95.62 103 TYR A N 1
ATOM 824 C CA . TYR A 1 103 ? -5.652 -6.948 -15.689 1.00 95.62 103 TYR A CA 1
ATOM 825 C C . TYR A 1 103 ? -5.409 -7.199 -17.177 1.00 95.62 103 TYR A C 1
ATOM 827 O O . TYR A 1 103 ? -6.272 -6.890 -17.990 1.00 95.62 103 TYR A O 1
ATOM 835 N N . ASN A 1 104 ? -4.255 -7.778 -17.518 1.00 95.44 104 ASN A N 1
ATOM 836 C CA . ASN A 1 104 ? -3.862 -7.967 -18.912 1.00 95.44 104 ASN A CA 1
ATOM 837 C C . ASN A 1 104 ? -4.800 -8.914 -19.668 1.00 95.44 104 ASN A C 1
ATOM 839 O O . ASN A 1 104 ? -5.072 -8.660 -20.835 1.00 95.44 104 ASN A O 1
ATOM 843 N N . GLU A 1 105 ? -5.309 -9.949 -18.998 1.00 96.75 105 GLU A N 1
ATOM 844 C CA . GLU A 1 105 ? -6.185 -10.956 -19.603 1.00 96.75 105 GLU A CA 1
ATOM 845 C C . GLU A 1 105 ? -7.642 -10.489 -19.738 1.00 96.75 105 GLU A C 1
ATOM 847 O O . GLU A 1 105 ? -8.282 -10.771 -20.744 1.00 96.75 105 GLU A O 1
ATOM 852 N N . PHE A 1 106 ? -8.188 -9.790 -18.733 1.00 96.69 106 PHE A N 1
ATOM 853 C CA . PHE A 1 106 ? -9.639 -9.555 -18.657 1.00 96.69 106 PHE A CA 1
ATOM 854 C C . PHE A 1 106 ? -10.067 -8.088 -18.702 1.00 96.69 106 PHE A C 1
ATOM 856 O O . PHE A 1 106 ? -11.236 -7.812 -18.955 1.00 96.69 106 PHE A O 1
ATOM 863 N N . LEU A 1 107 ? -9.178 -7.142 -18.384 1.00 96.00 107 LEU A N 1
ATOM 864 C CA . LEU A 1 107 ? -9.557 -5.742 -18.145 1.00 96.00 107 LEU A CA 1
ATOM 865 C C . LEU A 1 107 ? -8.788 -4.729 -18.996 1.00 96.00 107 LEU A C 1
ATOM 867 O O . LEU A 1 107 ? -9.152 -3.553 -18.992 1.00 96.00 107 LEU A O 1
ATOM 871 N N . SER A 1 108 ? -7.750 -5.159 -19.710 1.00 94.75 108 SER A N 1
ATOM 872 C CA . SER A 1 108 ? -6.893 -4.312 -20.545 1.00 94.75 108 SER A CA 1
ATOM 873 C C . SER A 1 108 ? -7.667 -3.629 -21.676 1.00 94.75 108 SER A C 1
ATOM 875 O O . SER A 1 108 ? -7.393 -2.470 -21.980 1.00 94.75 108 SER A O 1
ATOM 877 N N . ASP A 1 109 ? -8.691 -4.296 -22.214 1.00 95.62 109 ASP A N 1
ATOM 878 C CA . ASP A 1 109 ? -9.559 -3.757 -23.268 1.00 95.62 109 ASP A CA 1
ATOM 879 C C . ASP A 1 109 ? -10.538 -2.682 -22.769 1.00 95.62 109 ASP A C 1
ATOM 881 O O . ASP A 1 109 ? -11.038 -1.877 -23.557 1.00 95.62 109 ASP A O 1
ATOM 885 N N . TRP A 1 110 ? -10.862 -2.669 -21.472 1.00 95.88 110 TRP A N 1
ATOM 886 C CA . TRP A 1 110 ? -11.920 -1.810 -20.914 1.00 95.88 110 TRP A CA 1
ATOM 887 C C . TRP A 1 110 ? -11.390 -0.687 -20.031 1.00 95.88 110 TRP A C 1
ATOM 889 O O . TRP A 1 110 ? -12.052 0.340 -19.879 1.00 95.88 110 TRP A O 1
ATOM 899 N N . LEU A 1 111 ? -10.225 -0.880 -19.414 1.00 95.62 111 LEU A N 1
ATOM 900 C CA . LEU A 1 111 ? -9.663 0.036 -18.432 1.00 95.62 111 LEU A CA 1
ATOM 901 C C . LEU A 1 111 ? -8.218 0.367 -18.776 1.00 95.62 111 LEU A C 1
ATOM 903 O O . LEU A 1 111 ? -7.391 -0.513 -19.013 1.00 95.62 111 LEU A O 1
ATOM 907 N N . SER A 1 112 ? -7.870 1.648 -18.682 1.00 96.31 112 SER A N 1
ATOM 908 C CA . SER A 1 112 ? -6.466 2.047 -18.678 1.00 96.31 112 SER A CA 1
ATOM 909 C C . SER A 1 112 ? -5.758 1.539 -17.409 1.00 96.31 112 SER A C 1
ATOM 911 O O . SER A 1 112 ? -6.409 1.339 -16.374 1.00 96.31 112 SER A O 1
ATOM 913 N N . PRO A 1 113 ? -4.421 1.383 -17.420 1.00 95.81 113 PRO A N 1
ATOM 914 C CA . PRO A 1 113 ? -3.677 0.924 -16.244 1.00 95.81 113 PRO A CA 1
ATOM 915 C C . PRO A 1 113 ? -3.904 1.815 -15.012 1.00 95.81 113 PRO A C 1
ATOM 917 O O . PRO A 1 113 ? -4.016 1.330 -13.885 1.00 95.81 113 PRO A O 1
ATOM 920 N N . TRP A 1 114 ? -4.045 3.125 -15.237 1.00 96.88 114 TRP A N 1
ATOM 921 C CA . TRP A 1 114 ? -4.371 4.104 -14.201 1.00 96.88 114 TRP A CA 1
ATOM 922 C C . TRP A 1 114 ? -5.781 3.934 -13.642 1.00 96.88 114 TRP A C 1
ATOM 924 O O . TRP A 1 114 ? -5.968 3.993 -12.428 1.00 96.88 114 TRP A O 1
ATOM 934 N N . GLN A 1 115 ? -6.773 3.693 -14.502 1.00 96.94 115 GLN A N 1
ATOM 935 C CA . GLN A 1 115 ? -8.139 3.424 -14.054 1.00 96.94 115 GLN A CA 1
ATOM 936 C C . GLN A 1 115 ? -8.198 2.138 -13.230 1.00 96.94 115 GLN A C 1
ATOM 938 O O . GLN A 1 115 ? -8.799 2.132 -12.158 1.00 96.94 115 GLN A O 1
ATOM 943 N N . PHE A 1 116 ? -7.519 1.080 -13.675 1.00 96.94 116 PHE A N 1
ATOM 944 C CA . PHE A 1 116 ? -7.426 -0.171 -12.928 1.00 96.94 116 PHE A CA 1
ATOM 945 C C . PHE A 1 116 ? -6.797 0.031 -11.541 1.00 96.94 116 PHE A C 1
ATOM 947 O O . PHE A 1 116 ? -7.358 -0.414 -10.538 1.00 96.94 116 PHE A O 1
ATOM 954 N N . TYR A 1 117 ? -5.682 0.766 -11.462 1.00 97.06 117 TYR A N 1
ATOM 955 C CA . TYR A 1 117 ? -5.051 1.136 -10.194 1.00 97.06 117 TYR A CA 1
ATOM 956 C C . TYR A 1 117 ? -6.015 1.879 -9.258 1.00 97.06 117 TYR A C 1
ATOM 958 O O . TYR A 1 117 ? -6.181 1.485 -8.102 1.00 97.06 117 TYR A O 1
ATOM 966 N N . LEU A 1 118 ? -6.678 2.927 -9.754 1.00 97.12 118 LEU A N 1
ATOM 967 C CA . LEU A 1 118 ? -7.595 3.741 -8.954 1.00 97.12 118 LEU A CA 1
ATOM 968 C C . LEU A 1 118 ? -8.797 2.933 -8.459 1.00 97.12 118 LEU A C 1
ATOM 970 O O . LEU A 1 118 ? -9.179 3.072 -7.299 1.00 97.12 118 LEU A O 1
ATOM 974 N N . VAL A 1 119 ? -9.360 2.057 -9.296 1.00 96.69 119 VAL A N 1
ATOM 975 C CA . VAL A 1 119 ? -10.454 1.155 -8.905 1.00 96.69 119 VAL A CA 1
ATOM 976 C C . VAL A 1 119 ? -9.999 0.199 -7.802 1.00 96.69 119 VAL A C 1
ATOM 978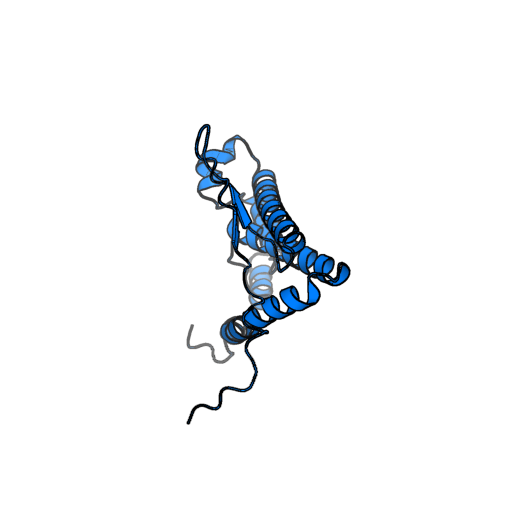 O O . VAL A 1 119 ? -10.702 0.053 -6.803 1.00 96.69 119 VAL A O 1
ATOM 981 N N . MET A 1 120 ? -8.813 -0.405 -7.925 1.00 95.94 120 MET A N 1
ATOM 982 C CA . MET A 1 120 ? -8.259 -1.286 -6.889 1.00 95.94 120 MET A CA 1
ATOM 983 C C . MET A 1 120 ? -8.061 -0.557 -5.561 1.00 95.94 120 MET A C 1
ATOM 985 O O . MET A 1 120 ? -8.512 -1.035 -4.518 1.00 95.94 120 MET A O 1
ATOM 989 N N . VAL A 1 121 ? -7.449 0.627 -5.593 1.00 97.00 121 VAL A N 1
ATOM 990 C CA . VAL A 1 121 ? -7.251 1.443 -4.392 1.00 97.00 121 VAL A CA 1
ATOM 991 C C . VAL A 1 121 ? -8.592 1.843 -3.776 1.00 97.00 121 VAL A C 1
ATOM 993 O O . VAL A 1 121 ? -8.768 1.693 -2.568 1.00 97.00 121 VAL A O 1
ATOM 996 N N . ALA A 1 122 ? -9.562 2.280 -4.582 1.00 97.25 122 ALA A N 1
ATOM 997 C CA . ALA A 1 122 ? -10.887 2.667 -4.107 1.00 97.25 122 ALA A CA 1
ATOM 998 C C . ALA A 1 122 ? -11.630 1.498 -3.440 1.00 97.25 122 ALA A C 1
ATOM 1000 O O . ALA A 1 122 ? -12.182 1.665 -2.350 1.00 97.25 122 ALA A O 1
ATOM 1001 N N . ILE A 1 123 ? -11.596 0.303 -4.041 1.00 96.88 123 ILE A N 1
ATOM 1002 C CA . ILE A 1 123 ? -12.194 -0.907 -3.461 1.00 96.88 123 ILE A CA 1
ATOM 1003 C C . ILE A 1 123 ? -11.553 -1.207 -2.104 1.00 96.88 123 ILE A C 1
ATOM 1005 O O . ILE A 1 123 ? -12.264 -1.335 -1.106 1.00 96.88 123 ILE A O 1
ATOM 1009 N N . LEU A 1 124 ? -10.223 -1.246 -2.025 1.00 96.44 124 LEU A N 1
ATOM 1010 C CA . LEU A 1 124 ? -9.522 -1.561 -0.781 1.00 96.44 124 LEU A CA 1
ATOM 1011 C C . LEU A 1 124 ? -9.752 -0.496 0.307 1.00 96.44 124 LEU A C 1
ATOM 1013 O O . LEU A 1 124 ? -10.005 -0.842 1.463 1.00 96.44 124 LEU A O 1
ATOM 1017 N N . MET A 1 125 ? -9.742 0.792 -0.052 1.00 96.44 125 MET A N 1
ATOM 1018 C CA . MET A 1 125 ? -10.070 1.884 0.872 1.00 96.44 125 MET A CA 1
ATOM 1019 C C . MET A 1 125 ? -11.510 1.776 1.383 1.00 96.44 125 MET A C 1
ATOM 1021 O O . MET A 1 125 ? -11.751 1.960 2.578 1.00 96.44 125 MET A O 1
ATOM 1025 N N . SER A 1 126 ? -12.469 1.441 0.515 1.00 95.94 126 SER A N 1
ATOM 1026 C CA . SER A 1 126 ? -13.878 1.290 0.896 1.00 95.94 126 SER A CA 1
ATOM 1027 C C . SER A 1 126 ? -14.095 0.134 1.879 1.00 95.94 126 SER A C 1
ATOM 1029 O O . SER A 1 126 ? -14.800 0.298 2.880 1.00 95.94 126 SER A O 1
ATOM 1031 N N . LEU A 1 127 ? -13.420 -1.001 1.663 1.00 95.31 127 LEU A N 1
ATOM 1032 C CA . LEU A 1 127 ? -13.460 -2.160 2.556 1.00 95.31 127 LEU A CA 1
ATOM 1033 C C . LEU A 1 127 ? -12.922 -1.805 3.943 1.00 95.31 127 LEU A C 1
ATOM 1035 O O . LEU A 1 127 ? -13.565 -2.080 4.957 1.00 95.31 127 LEU A O 1
ATOM 1039 N N . VAL A 1 128 ? -11.776 -1.126 3.991 1.00 92.06 128 VAL A N 1
ATOM 1040 C CA . VAL A 1 128 ? -11.140 -0.702 5.245 1.00 92.06 128 VAL A CA 1
ATOM 1041 C C . VAL A 1 128 ? -11.997 0.326 5.974 1.00 92.06 128 VAL A C 1
ATOM 1043 O O . VAL A 1 128 ? -12.190 0.227 7.184 1.00 92.06 128 VAL A O 1
ATOM 1046 N N . THR A 1 129 ? -12.571 1.283 5.247 1.00 92.50 129 THR A N 1
ATOM 1047 C CA . THR A 1 129 ? -13.455 2.302 5.827 1.00 92.50 129 THR A CA 1
ATOM 1048 C C . THR A 1 129 ? -14.692 1.652 6.437 1.00 92.50 129 THR A C 1
ATOM 1050 O O . THR A 1 129 ? -15.039 1.933 7.582 1.00 92.50 129 THR A O 1
ATOM 1053 N N . THR A 1 130 ? -15.314 0.717 5.717 1.00 92.19 130 THR A N 1
ATOM 1054 C CA . THR A 1 130 ? -16.470 -0.046 6.206 1.00 92.19 130 THR A CA 1
ATOM 1055 C C . THR A 1 130 ? -16.113 -0.853 7.453 1.00 92.19 130 THR A C 1
ATOM 1057 O O . THR A 1 130 ? -16.870 -0.859 8.424 1.00 92.19 130 THR A O 1
ATOM 1060 N N . PHE A 1 131 ? -14.932 -1.475 7.477 1.00 89.44 131 PHE A N 1
ATOM 1061 C CA . PHE A 1 131 ? -14.428 -2.194 8.644 1.00 89.44 131 PHE A CA 1
ATOM 1062 C C . PHE A 1 131 ? -14.234 -1.274 9.859 1.00 89.44 131 PHE A C 1
ATOM 1064 O O . PHE A 1 131 ? -14.691 -1.598 10.956 1.00 89.44 131 PHE A O 1
ATOM 1071 N N . ILE A 1 132 ? -13.628 -0.097 9.674 1.00 88.12 132 ILE A N 1
ATOM 1072 C CA . ILE A 1 132 ? -13.424 0.893 10.744 1.00 88.12 132 ILE A CA 1
ATOM 1073 C C . ILE A 1 132 ? -14.766 1.410 11.274 1.00 88.12 132 ILE A C 1
ATOM 1075 O O . ILE A 1 132 ? -14.973 1.461 12.488 1.00 88.12 132 ILE A O 1
ATOM 1079 N N . LEU A 1 133 ? -15.702 1.751 10.385 1.00 88.00 133 LEU A N 1
ATOM 1080 C CA . LEU A 1 133 ? -17.047 2.185 10.766 1.00 88.00 133 LEU A CA 1
ATOM 1081 C C . LEU A 1 133 ? -17.778 1.087 11.542 1.00 88.00 133 LEU A C 1
ATOM 1083 O O . LEU A 1 133 ? -18.366 1.363 12.590 1.00 88.00 133 LEU A O 1
ATOM 1087 N N . ARG A 1 134 ? -17.682 -0.173 11.096 1.00 85.81 134 ARG A N 1
ATOM 1088 C CA . ARG A 1 134 ? -18.257 -1.314 11.812 1.00 85.81 134 ARG A CA 1
ATOM 1089 C C . ARG A 1 134 ? -17.639 -1.459 13.198 1.00 85.81 134 ARG A C 1
ATOM 1091 O O . ARG A 1 134 ? -18.389 -1.546 14.167 1.00 85.81 134 ARG A O 1
ATOM 1098 N N . MET A 1 135 ? -16.315 -1.411 13.313 1.00 80.50 135 MET A N 1
ATOM 1099 C CA . MET A 1 135 ? -15.594 -1.503 14.587 1.00 80.50 135 MET A CA 1
ATOM 1100 C C . MET A 1 135 ? -15.969 -0.376 15.564 1.00 80.50 135 MET A C 1
ATOM 1102 O O . MET A 1 135 ? -16.074 -0.615 16.768 1.00 80.50 135 MET A O 1
ATOM 1106 N N . ASN A 1 136 ? -16.195 0.839 15.059 1.00 77.94 136 ASN A N 1
ATOM 1107 C CA . ASN A 1 136 ? -16.617 1.984 15.867 1.00 77.94 136 ASN A CA 1
ATOM 1108 C C . ASN A 1 136 ? -18.102 1.919 16.254 1.00 77.94 136 ASN A C 1
ATOM 1110 O O . ASN A 1 136 ? -18.463 2.319 17.361 1.00 77.94 136 ASN A O 1
ATOM 1114 N N . SER A 1 137 ? -18.958 1.383 15.378 1.00 72.75 137 SER A N 1
ATOM 1115 C CA . SER A 1 137 ? -20.382 1.158 15.663 1.00 72.75 137 SER A CA 1
ATOM 1116 C C . SER A 1 137 ? -20.615 0.014 16.655 1.00 72.75 137 SER A C 1
ATOM 1118 O O . SER A 1 137 ? -21.589 0.035 17.408 1.00 72.75 137 SER A O 1
ATOM 1120 N N . PHE A 1 138 ? -19.713 -0.975 16.680 1.00 64.06 138 PHE A N 1
ATOM 1121 C CA . PHE A 1 138 ? -19.795 -2.126 17.567 1.00 64.06 138 PHE A CA 1
ATOM 1122 C C . PHE A 1 138 ? -19.453 -1.694 18.997 1.00 64.06 138 PHE A C 1
ATOM 1124 O O . PHE A 1 138 ? -18.297 -1.690 19.440 1.00 64.06 138 PHE A O 1
ATOM 1131 N N . ARG A 1 139 ? -20.491 -1.279 19.729 1.00 54.97 139 ARG A N 1
ATOM 1132 C CA . ARG A 1 139 ? -20.412 -1.066 21.172 1.00 54.97 139 ARG A CA 1
ATOM 1133 C C . ARG A 1 139 ? -20.024 -2.396 21.826 1.00 54.97 139 ARG A C 1
ATOM 1135 O O . ARG A 1 139 ? -20.629 -3.430 21.547 1.00 54.97 139 ARG A O 1
ATOM 1142 N N . TYR A 1 140 ? -18.993 -2.351 22.672 1.00 49.12 140 TYR A N 1
ATOM 1143 C CA . TYR A 1 140 ? -18.716 -3.407 23.652 1.00 49.12 140 TYR A CA 1
ATOM 1144 C C . TYR A 1 140 ? -20.023 -3.624 24.438 1.00 49.12 140 TYR A C 1
ATOM 1146 O O . TYR A 1 140 ? -20.524 -2.654 25.004 1.00 49.12 140 TYR A O 1
ATOM 1154 N N . GLY A 1 141 ? -20.610 -4.823 24.362 1.00 50.66 141 GLY A N 1
ATOM 1155 C CA . GLY A 1 141 ? -21.949 -5.120 24.899 1.00 50.66 141 GLY A CA 1
ATOM 1156 C C . GLY A 1 141 ? -23.089 -5.156 23.871 1.00 50.66 141 GLY A C 1
ATOM 1157 O O . GLY A 1 141 ? -24.246 -4.998 24.241 1.00 50.66 141 GLY A O 1
ATOM 1158 N N . SER A 1 142 ? -22.806 -5.323 22.575 1.00 47.62 142 SER A N 1
ATOM 1159 C CA . SER A 1 142 ? -23.873 -5.579 21.598 1.00 47.62 142 SER A CA 1
ATOM 1160 C C . SER A 1 142 ? -24.421 -6.993 21.785 1.00 47.62 142 SER A C 1
ATOM 1162 O O . SER A 1 142 ? -23.749 -7.979 21.491 1.00 47.62 142 SER A O 1
ATOM 1164 N N . GLU A 1 143 ? -25.646 -7.073 22.293 1.00 52.88 143 GLU A N 1
ATOM 1165 C CA . GLU A 1 143 ? -26.411 -8.310 22.391 1.00 52.88 143 GLU A CA 1
ATOM 1166 C C . GLU A 1 143 ? -26.822 -8.757 20.983 1.00 52.88 143 GLU A C 1
ATOM 1168 O O . GLU A 1 143 ? -27.422 -7.998 20.218 1.00 52.88 143 GLU A O 1
ATOM 1173 N N . ILE A 1 144 ? -26.486 -9.993 20.620 1.00 56.62 144 ILE A N 1
ATOM 1174 C CA . ILE A 1 144 ? -27.033 -10.621 19.416 1.00 56.62 144 ILE A CA 1
ATOM 1175 C C . ILE A 1 144 ? -28.349 -11.285 19.830 1.00 56.62 144 ILE A C 1
ATOM 1177 O O . ILE A 1 144 ? -28.325 -12.322 20.491 1.00 56.62 144 ILE A O 1
ATOM 1181 N N . GLU A 1 145 ? -29.488 -10.679 19.478 1.00 51.47 145 GLU A N 1
ATOM 1182 C CA . GLU A 1 145 ? -30.818 -11.253 19.729 1.00 51.47 145 GLU A CA 1
ATOM 1183 C C . GLU A 1 145 ? -31.172 -12.252 18.616 1.00 51.47 145 GLU A C 1
ATOM 1185 O O . GLU A 1 145 ? -31.467 -11.873 17.481 1.00 51.47 145 GLU A O 1
ATOM 1190 N N . PHE A 1 146 ? -31.166 -13.547 18.936 1.00 53.88 146 PHE A N 1
ATOM 1191 C CA . PHE A 1 146 ? -31.762 -14.568 18.073 1.00 53.88 146 PHE A CA 1
ATOM 1192 C C . PHE A 1 146 ? -33.239 -14.727 18.436 1.00 53.88 146 PHE A C 1
ATOM 1194 O O . PHE A 1 146 ? -33.562 -15.232 19.510 1.00 53.88 146 PHE A O 1
ATOM 1201 N N . VAL A 1 147 ? -34.139 -14.311 17.541 1.00 56.50 147 VAL A N 1
ATOM 1202 C CA . VAL A 1 147 ? -35.586 -14.526 17.698 1.00 56.50 147 VAL A CA 1
ATOM 1203 C C . VAL A 1 147 ? -36.002 -15.744 16.879 1.00 56.50 147 VAL A C 1
ATOM 1205 O O . VAL A 1 147 ? -36.220 -15.657 15.671 1.00 56.50 147 VAL A O 1
ATOM 1208 N N . LEU A 1 148 ? -36.138 -16.890 17.543 1.00 55.72 148 LEU A N 1
ATOM 1209 C CA . LEU A 1 148 ? -36.735 -18.084 16.947 1.00 55.72 148 LEU A CA 1
ATOM 1210 C C . LEU A 1 148 ? -38.259 -17.988 17.070 1.00 55.72 148 LEU A C 1
ATOM 1212 O O . LEU A 1 148 ? -38.822 -18.174 18.149 1.00 55.72 148 LEU A O 1
ATOM 1216 N N . LYS A 1 149 ? -38.937 -17.675 15.961 1.00 55.22 149 LY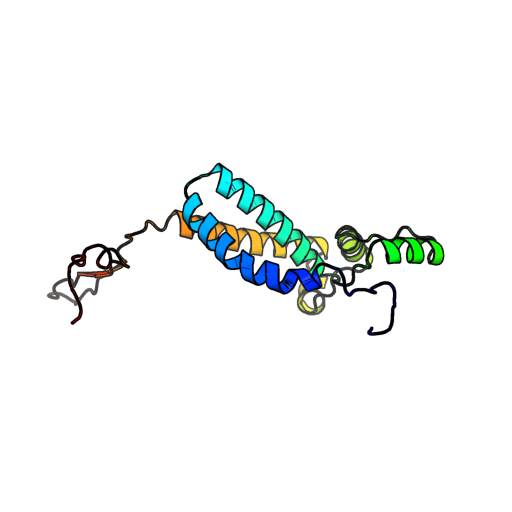S A N 1
ATOM 1217 C CA . LYS A 1 149 ? -40.404 -17.700 15.896 1.00 55.22 149 LYS A CA 1
ATOM 1218 C C . LYS A 1 149 ? -40.887 -19.139 15.718 1.00 55.22 149 LYS A C 1
ATOM 1220 O O . LYS A 1 149 ? -40.891 -19.658 14.605 1.00 55.22 149 LYS A O 1
ATOM 1225 N N . GLY A 1 150 ? -41.316 -19.773 16.808 1.00 53.72 150 GLY A N 1
ATOM 1226 C CA . GLY A 1 150 ? -42.136 -20.984 16.736 1.00 53.72 150 GLY A CA 1
ATOM 1227 C C . GLY A 1 150 ? -43.554 -20.621 16.288 1.00 53.72 150 GLY A C 1
ATOM 1228 O O . GLY A 1 150 ? -44.151 -19.698 16.837 1.00 53.72 150 GLY A O 1
ATOM 1229 N N . GLY A 1 151 ? -44.083 -21.296 15.264 1.00 55.25 151 GLY A N 1
ATOM 1230 C CA . GLY A 1 151 ? -45.409 -21.011 14.702 1.00 55.25 151 GLY A CA 1
ATOM 1231 C C . GLY A 1 151 ? -46.556 -21.044 15.727 1.00 55.25 151 GLY A C 1
ATOM 1232 O O . GLY A 1 151 ? -46.453 -21.733 16.734 1.00 55.25 151 GLY A O 1
ATOM 1233 N N . LYS A 1 152 ? -47.613 -20.271 15.413 1.00 52.00 152 LYS A N 1
ATOM 1234 C CA . LYS A 1 152 ? -48.942 -20.008 16.035 1.00 52.00 152 LYS A CA 1
ATOM 1235 C C . LYS A 1 152 ? -49.144 -20.064 17.569 1.00 52.00 152 LYS A C 1
ATOM 1237 O O . LYS A 1 152 ? -49.951 -19.278 18.044 1.00 52.00 152 LYS A O 1
ATOM 1242 N N . GLU A 1 153 ? -48.405 -20.853 18.343 1.00 54.78 153 GLU A N 1
ATOM 1243 C CA . GLU A 1 153 ? -48.428 -20.881 19.821 1.00 54.78 153 GLU A CA 1
ATOM 1244 C C . GLU A 1 153 ? -47.019 -20.988 20.457 1.00 54.78 153 GLU A C 1
ATOM 1246 O O . GLU A 1 153 ? -46.862 -21.328 21.630 1.00 54.78 153 GLU A O 1
ATOM 1251 N N . GLY A 1 154 ? -45.952 -20.694 19.707 1.00 48.75 154 GLY A N 1
ATOM 1252 C CA . GLY A 1 154 ? -44.577 -20.777 20.204 1.00 48.75 154 GLY A CA 1
ATOM 1253 C C . GLY A 1 154 ? -44.147 -19.553 21.017 1.00 48.75 154 GLY A C 1
ATOM 1254 O O . GLY A 1 154 ? -44.083 -18.440 20.496 1.00 48.75 154 GLY A O 1
ATOM 1255 N N . LYS A 1 155 ? -43.780 -19.753 22.289 1.00 50.47 155 LYS A N 1
ATOM 1256 C CA . LYS A 1 155 ? -43.086 -18.738 23.103 1.00 50.47 155 LYS A CA 1
ATOM 1257 C C . LYS A 1 155 ? -41.811 -18.284 22.380 1.00 50.47 155 LYS A C 1
ATOM 1259 O O . LYS A 1 155 ? -40.989 -19.116 22.008 1.00 50.47 155 LYS A O 1
ATOM 1264 N N . ASN A 1 156 ? -41.631 -16.972 22.217 1.00 53.09 156 ASN A N 1
ATOM 1265 C CA . ASN A 1 156 ? -40.397 -16.412 21.665 1.00 53.09 156 ASN A CA 1
ATOM 1266 C C . ASN A 1 156 ? -39.237 -16.725 22.621 1.00 53.09 156 ASN A C 1
ATOM 1268 O O . ASN A 1 156 ? -39.179 -16.172 23.721 1.00 53.09 156 ASN A O 1
ATOM 1272 N N . LEU A 1 157 ? -38.320 -17.602 22.216 1.00 49.22 157 LEU A N 1
ATOM 1273 C CA . LEU A 1 157 ? -37.081 -17.812 22.954 1.00 49.22 157 LEU A CA 1
ATOM 1274 C C . LEU A 1 157 ? -36.118 -16.682 22.577 1.00 49.22 157 LEU A C 1
ATOM 1276 O O . LEU A 1 157 ? -35.654 -16.623 21.440 1.00 49.22 157 LEU A O 1
ATOM 1280 N N . LYS A 1 158 ? -35.857 -15.771 23.517 1.00 52.53 158 LYS A N 1
ATOM 1281 C CA . LYS A 1 158 ? -34.842 -14.724 23.370 1.00 52.53 158 LYS A CA 1
ATOM 1282 C C . LYS A 1 158 ? -33.546 -15.214 24.000 1.00 52.53 158 LYS A C 1
ATOM 1284 O O . LYS A 1 158 ? -33.487 -15.398 25.214 1.00 52.53 158 LYS A O 1
ATOM 1289 N N . VAL A 1 159 ? -32.525 -15.451 23.184 1.00 53.19 159 VAL A N 1
ATOM 1290 C CA . VAL A 1 159 ? -31.183 -15.801 23.668 1.00 53.19 159 VAL A CA 1
ATOM 1291 C C . VAL A 1 159 ? -30.309 -14.559 23.577 1.00 53.19 159 VAL A C 1
ATOM 1293 O O . VAL A 1 159 ? -30.068 -14.059 22.482 1.00 53.19 159 VAL A O 1
ATOM 1296 N N . TYR A 1 160 ? -29.851 -14.074 24.730 1.00 53.25 160 TYR A N 1
ATOM 1297 C CA . TYR A 1 160 ? -28.924 -12.952 24.837 1.00 53.25 160 TYR A CA 1
ATOM 1298 C C . TYR A 1 160 ? -27.490 -13.485 24.875 1.00 53.25 160 TYR A C 1
ATOM 1300 O O . TYR A 1 160 ? -27.079 -14.120 25.847 1.00 53.25 160 TYR A O 1
ATOM 1308 N N . LEU A 1 161 ? -26.725 -13.245 23.812 1.00 48.25 161 LEU A N 1
ATOM 1309 C CA . LEU A 1 161 ? -25.281 -13.483 23.799 1.00 48.25 161 LEU A CA 1
ATOM 1310 C C . LEU A 1 161 ? -24.558 -12.191 24.199 1.00 48.25 161 LEU A C 1
ATOM 1312 O O . LEU A 1 161 ? -24.233 -11.363 23.351 1.00 48.25 161 LEU A O 1
ATOM 1316 N N . GLU A 1 162 ? -24.308 -12.021 25.499 1.00 50.72 162 GLU A N 1
ATOM 1317 C CA . GLU A 1 162 ? -23.346 -11.036 26.008 1.00 50.72 162 GLU A CA 1
ATOM 1318 C C . GLU A 1 162 ? -21.922 -11.551 25.760 1.00 50.72 162 GLU A C 1
ATOM 1320 O O . GLU A 1 162 ? -21.440 -12.466 26.437 1.00 50.72 162 GLU A O 1
ATOM 1325 N N . ILE A 1 163 ? -21.210 -10.954 24.803 1.00 55.00 163 ILE A N 1
ATOM 1326 C CA . ILE A 1 163 ? -19.781 -11.223 24.621 1.00 55.00 163 ILE A CA 1
ATOM 1327 C C . ILE A 1 163 ? -19.003 -10.416 25.673 1.00 55.00 163 ILE A C 1
ATOM 1329 O O . ILE A 1 163 ? -18.646 -9.261 25.464 1.00 55.00 163 ILE A O 1
ATOM 1333 N N . MET A 1 164 ? -18.755 -11.088 26.802 1.00 45.78 164 MET A N 1
ATOM 1334 C CA . MET A 1 164 ? -17.779 -10.790 27.861 1.00 45.78 164 MET A CA 1
ATOM 1335 C C . MET A 1 164 ? -17.904 -9.453 28.615 1.00 45.78 164 MET A C 1
ATOM 1337 O O . MET A 1 164 ? -17.097 -8.549 28.422 1.00 45.78 164 MET A O 1
ATOM 1341 N N . ASP A 1 165 ? -18.753 -9.441 29.648 1.00 44.66 165 ASP A N 1
ATOM 1342 C CA . ASP A 1 165 ? -18.482 -8.697 30.898 1.00 44.66 165 ASP A CA 1
ATOM 1343 C C . ASP A 1 165 ? -18.490 -9.587 32.166 1.00 44.66 165 ASP A C 1
ATOM 1345 O O . ASP A 1 165 ? -17.923 -9.219 33.198 1.00 44.66 165 ASP A O 1
ATOM 1349 N N . LYS A 1 166 ? -18.980 -10.837 32.088 1.00 40.94 166 LYS A N 1
ATOM 1350 C CA . LYS A 1 166 ? -19.006 -11.767 33.241 1.00 40.94 166 LYS A CA 1
ATOM 1351 C C . LYS A 1 166 ? -17.640 -12.269 33.731 1.00 40.94 166 LYS A C 1
ATOM 1353 O O . LYS A 1 166 ? -17.555 -12.824 34.823 1.00 40.94 166 LYS A O 1
ATOM 1358 N N . LEU A 1 167 ? -16.557 -12.048 32.983 1.00 39.53 167 LEU A N 1
ATOM 1359 C CA . LEU A 1 167 ? -15.198 -12.381 33.440 1.00 39.53 167 LEU A CA 1
ATOM 1360 C C . LEU A 1 167 ? -14.591 -11.314 34.369 1.00 39.53 167 LEU A C 1
ATOM 1362 O O . LEU A 1 167 ? -13.620 -11.604 35.063 1.00 39.53 167 LEU A O 1
ATOM 1366 N N . LYS A 1 168 ? -15.169 -10.104 34.448 1.00 42.97 168 LYS A N 1
ATOM 1367 C CA . LYS A 1 168 ? -14.760 -9.076 35.426 1.00 42.97 168 LYS A CA 1
ATOM 1368 C C . LYS A 1 168 ? -15.525 -9.145 36.747 1.00 42.97 168 LYS A C 1
ATOM 1370 O O . LYS A 1 168 ? -15.069 -8.559 37.725 1.00 42.97 168 LYS A O 1
ATOM 1375 N N . THR A 1 169 ? -16.652 -9.855 36.788 1.00 43.62 169 THR A N 1
ATOM 1376 C CA . THR A 1 169 ? -17.499 -9.992 37.983 1.00 43.62 169 THR A CA 1
ATOM 1377 C C . THR A 1 169 ? -17.241 -11.270 38.778 1.00 43.62 169 THR A C 1
ATOM 1379 O O . THR A 1 169 ? -17.929 -11.508 39.767 1.00 43.62 169 THR A O 1
ATOM 1382 N N . LEU A 1 170 ? -16.264 -12.101 38.391 1.00 42.12 170 LEU A N 1
ATOM 1383 C CA . LEU A 1 170 ? -15.819 -13.184 39.266 1.00 42.12 170 LEU A CA 1
ATOM 1384 C C . LEU A 1 170 ? -15.153 -12.569 40.511 1.00 42.12 170 LEU A C 1
ATOM 1386 O O . LEU A 1 170 ? -14.254 -11.733 40.365 1.00 42.12 170 LEU A O 1
ATOM 1390 N N . PRO A 1 171 ? -15.578 -12.944 41.732 1.00 43.09 171 PRO A N 1
ATOM 1391 C CA . PRO A 1 171 ? -14.953 -12.456 42.952 1.00 43.09 171 PRO A CA 1
ATOM 1392 C C . PRO A 1 171 ? -13.452 -12.750 42.901 1.00 43.09 171 PRO A C 1
ATOM 1394 O O . PRO A 1 171 ? -13.052 -13.891 42.669 1.00 43.09 171 PRO A O 1
ATOM 1397 N N . ARG A 1 172 ? -12.610 -11.739 43.145 1.00 48.72 172 ARG A N 1
ATOM 1398 C CA . ARG A 1 172 ? -11.138 -11.859 43.233 1.00 48.72 172 ARG A CA 1
ATOM 1399 C C . ARG A 1 172 ? -10.678 -12.631 44.487 1.00 48.72 172 ARG A C 1
ATOM 1401 O O . ARG A 1 172 ? -9.741 -12.217 45.160 1.00 48.72 172 ARG A O 1
ATOM 1408 N N . GLY A 1 173 ? -11.374 -13.706 44.849 1.00 45.62 173 GLY A N 1
ATOM 1409 C CA . GLY A 1 173 ? -11.285 -14.347 46.159 1.00 45.62 173 GLY A CA 1
ATOM 1410 C C . GLY A 1 173 ? -11.196 -15.870 46.145 1.00 45.62 173 GLY A C 1
ATOM 1411 O O . GLY A 1 173 ? -11.363 -16.467 47.202 1.00 45.62 173 GLY A O 1
ATOM 1412 N N . ILE A 1 174 ? -10.931 -16.519 45.008 1.00 43.56 174 ILE A N 1
ATOM 1413 C CA . ILE A 1 174 ? -10.671 -17.965 45.005 1.00 43.56 174 ILE A CA 1
ATOM 1414 C C . ILE A 1 174 ? -9.162 -18.177 45.141 1.00 43.56 174 ILE A C 1
ATOM 1416 O O . ILE A 1 174 ? -8.417 -18.129 44.164 1.00 43.56 174 ILE A O 1
ATOM 1420 N N . LYS A 1 175 ? -8.716 -18.360 46.390 1.00 36.97 175 LYS A N 1
ATOM 1421 C CA . LYS A 1 175 ? -7.408 -18.948 46.695 1.00 36.97 175 LYS A CA 1
ATOM 1422 C C . LYS A 1 175 ? -7.442 -20.408 46.245 1.00 36.97 175 LYS A C 1
ATOM 1424 O O . LYS A 1 175 ? -8.231 -21.183 46.780 1.00 36.97 175 LYS A O 1
ATOM 1429 N N . PHE A 1 176 ? -6.600 -20.764 45.284 1.00 37.28 176 PHE A N 1
ATOM 1430 C CA . PHE A 1 176 ? -6.255 -22.161 45.052 1.00 37.28 176 PHE A CA 1
ATOM 1431 C C . PHE A 1 176 ? -5.261 -22.575 46.140 1.00 37.28 176 PHE A C 1
ATOM 1433 O O . PHE A 1 176 ? -4.243 -21.906 46.327 1.00 37.28 176 PHE A O 1
ATOM 1440 N N . TRP A 1 177 ? -5.647 -23.594 46.908 1.00 42.84 177 TRP A N 1
ATOM 1441 C CA . TRP A 1 177 ? -4.734 -24.391 47.722 1.00 42.84 177 TRP A CA 1
ATOM 1442 C C . TRP A 1 177 ? -3.803 -25.194 46.817 1.00 42.84 177 TRP A C 1
ATOM 1444 O O . TRP A 1 177 ? -4.286 -25.631 45.745 1.00 42.84 177 TRP A O 1
#

Secondary structure (DSSP, 8-state):
----TT-TTSSSGGGGHHHHHHHHHHHHHHHHHHTT-HHHHHHHHHHHHHHHHHHHHHHHS-S-PPPHHHHHHHHHHHSS----STHHHHHHHHHT----HHHHHHTTTTS-HHHHHHHHHHHHHHHHHHHHHHHHH--TT--EEEEE--TTT---EEEEE--SSTTTSS-TT----

Foldseek 3Di:
DPDDPVQPVNPDCVVCVVVCVVCVVVVVVCCVVCLVPPVVVVVVLVVVLVVLLLVLLCVFFHPPQDDPVVQVVCCVVVVHRGDRGSVNSVVRCVPVNTPDPCCVPPPVVPDRSVRVSVVVSVVVSVVVVVVSVVVSVDPQQDWDWDFDDDPPPDDTDTDTDRPDPVVVPDPPDDDDD

pLDDT: mean 78.18, std 19.69, range [36.97, 97.25]